Protein AF-A0AB36TL09-F1 (afdb_monomer_lite)

pLDDT: mean 82.03, std 13.9, range [38.66, 94.19]

Foldseek 3Di:
DPPPLQFFKKKWWKFLDPDDDPPTDIDIDIDTDSDQVVVQVVVCVVRVNIGTDDMGTDGD

Sequence (60 aa):
MKDKERTRLYRVWHTDKKTCSKFDTKEIEEVRASSIKEAKKIVAEMYPTHRVTSAWLIQK

Secondary structure (DSSP, 8-state):
-------EEEEEEEES-SS--TTPPEEEEEEEESSHHHHHHHHHHH-TTSEEEEEEEEE-

Structure (mmCIF, N/CA/C/O backbone):
data_AF-A0AB36TL09-F1
#
_entry.id   AF-A0AB36TL09-F1
#
loop_
_atom_site.group_PDB
_atom_site.id
_atom_site.type_symbol
_atom_site.label_atom_id
_atom_site.label_alt_id
_atom_site.label_comp_id
_atom_site.label_asym_id
_atom_site.label_entity_id
_atom_site.label_seq_id
_atom_site.pdbx_PDB_ins_code
_atom_site.Cartn_x
_atom_site.Cartn_y
_atom_site.Cartn_z
_atom_site.occupancy
_atom_site.B_iso_or_equiv
_atom_site.auth_seq_id
_atom_site.auth_comp_id
_atom_site.auth_asym_id
_atom_site.auth_atom_id
_atom_site.pdbx_PDB_model_num
ATOM 1 N N . MET A 1 1 ? -7.052 4.226 27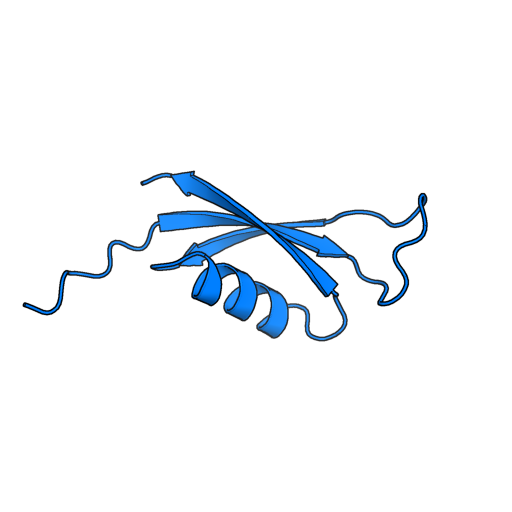.745 1.00 38.66 1 MET A N 1
ATOM 2 C CA . MET A 1 1 ? -7.829 3.148 27.101 1.00 38.66 1 MET A CA 1
ATOM 3 C C . MET A 1 1 ? -7.110 2.791 25.812 1.00 38.66 1 MET A C 1
ATOM 5 O O . MET A 1 1 ? -6.991 3.656 24.959 1.00 38.66 1 MET A O 1
ATOM 9 N N . LYS A 1 2 ? -6.511 1.597 25.712 1.00 49.25 2 LYS A N 1
ATOM 10 C CA . LYS A 1 2 ? -5.963 1.107 24.439 1.00 49.25 2 LYS A CA 1
ATOM 11 C C . LYS A 1 2 ? -7.159 0.626 23.632 1.00 49.25 2 LYS A C 1
ATOM 13 O O . LYS A 1 2 ? -7.635 -0.486 23.854 1.00 49.25 2 LYS A O 1
ATOM 18 N N . ASP A 1 3 ? -7.718 1.529 22.833 1.00 52.31 3 ASP A N 1
ATOM 19 C CA . ASP A 1 3 ? -8.742 1.210 21.846 1.00 52.31 3 ASP A CA 1
ATOM 20 C C . ASP A 1 3 ? -8.339 -0.083 21.145 1.00 52.31 3 ASP A C 1
ATOM 22 O O . ASP A 1 3 ? -7.214 -0.203 20.662 1.00 52.31 3 ASP A O 1
ATOM 26 N N . LYS A 1 4 ? -9.238 -1.072 21.151 1.00 57.91 4 LYS A N 1
ATOM 27 C CA . LYS A 1 4 ? -9.105 -2.260 20.311 1.00 57.91 4 LYS A CA 1
ATOM 28 C C . LYS A 1 4 ? -8.871 -1.734 18.901 1.00 57.91 4 LYS A C 1
ATOM 30 O O . LYS A 1 4 ? -9.815 -1.203 18.316 1.00 57.91 4 LYS A O 1
ATOM 35 N N . GLU A 1 5 ? -7.636 -1.805 18.406 1.00 62.91 5 GLU A N 1
ATOM 36 C CA . GLU A 1 5 ? -7.279 -1.376 17.057 1.00 62.91 5 GLU A CA 1
ATOM 37 C C . GLU A 1 5 ? -8.114 -2.214 16.095 1.00 62.91 5 GLU A C 1
ATOM 39 O O . GLU A 1 5 ? -7.774 -3.347 15.759 1.00 62.91 5 GLU A O 1
ATOM 44 N N . ARG A 1 6 ? -9.291 -1.690 15.736 1.00 72.94 6 ARG A N 1
ATOM 45 C CA . ARG A 1 6 ? -10.176 -2.312 14.764 1.00 72.94 6 ARG A CA 1
ATOM 46 C C . ARG A 1 6 ? -9.384 -2.333 13.478 1.00 72.94 6 ARG A C 1
ATOM 48 O O . ARG A 1 6 ? -9.135 -1.285 12.885 1.00 72.94 6 ARG A O 1
ATOM 55 N N . THR A 1 7 ? -8.936 -3.521 13.111 1.00 80.75 7 THR A N 1
ATOM 56 C CA . THR A 1 7 ? -8.208 -3.741 11.878 1.00 80.75 7 THR A CA 1
ATOM 57 C C . THR A 1 7 ? -9.189 -3.503 10.742 1.00 80.75 7 THR A C 1
ATOM 59 O O . THR A 1 7 ? -10.223 -4.161 10.644 1.00 80.75 7 THR A O 1
ATOM 62 N N . ARG A 1 8 ? -8.889 -2.503 9.926 1.00 88.69 8 ARG A N 1
ATOM 63 C CA . ARG A 1 8 ? -9.702 -2.050 8.805 1.00 88.69 8 ARG A CA 1
ATOM 64 C C . ARG A 1 8 ? -9.057 -2.483 7.501 1.00 88.69 8 ARG A C 1
ATOM 66 O O . ARG A 1 8 ? -7.841 -2.655 7.448 1.00 88.69 8 ARG A O 1
ATOM 73 N N . LEU A 1 9 ? -9.856 -2.642 6.451 1.00 91.62 9 LEU A N 1
ATOM 74 C CA . LEU A 1 9 ? -9.332 -2.992 5.133 1.00 91.62 9 LEU A CA 1
ATOM 75 C C . LEU A 1 9 ? -8.938 -1.725 4.378 1.00 91.62 9 LEU A C 1
ATOM 77 O O . LEU A 1 9 ? -9.768 -0.838 4.154 1.00 91.62 9 LEU A O 1
ATOM 81 N N . TYR A 1 10 ? -7.678 -1.655 3.972 1.00 93.12 10 TYR A N 1
ATOM 82 C CA . TYR A 1 10 ? -7.114 -0.566 3.194 1.00 93.12 10 TYR A CA 1
ATOM 83 C C . TYR A 1 10 ? -6.701 -1.056 1.813 1.00 93.12 10 TYR A C 1
ATOM 85 O O . TYR A 1 10 ? -6.043 -2.081 1.688 1.00 93.12 10 TYR A O 1
ATOM 93 N N . ARG A 1 11 ? -7.024 -0.269 0.790 1.00 94.00 11 ARG A N 1
ATOM 94 C CA . ARG A 1 11 ? -6.473 -0.398 -0.555 1.00 94.00 11 ARG A CA 1
ATOM 95 C C . ARG A 1 11 ? -5.208 0.423 -0.638 1.00 94.00 11 ARG A C 1
ATOM 97 O O . ARG A 1 11 ? -5.248 1.606 -0.309 1.00 94.00 11 ARG A O 1
ATOM 104 N N . VAL A 1 12 ? -4.116 -0.142 -1.110 1.00 93.88 12 VAL A N 1
ATOM 105 C CA . VAL A 1 12 ? -2.842 0.555 -1.248 1.00 93.88 12 VAL A CA 1
ATOM 106 C C . VAL A 1 12 ? -2.375 0.432 -2.686 1.00 93.88 12 VAL A C 1
ATOM 108 O O . VAL A 1 12 ? -2.256 -0.661 -3.220 1.00 93.88 12 VAL A O 1
ATOM 111 N N . TRP A 1 13 ? -2.100 1.571 -3.309 1.00 92.19 13 TRP A N 1
ATOM 112 C CA . TRP A 1 13 ? -1.548 1.638 -4.652 1.00 92.19 13 TRP A CA 1
ATOM 113 C C . TRP A 1 13 ? -0.033 1.692 -4.564 1.00 92.19 13 TRP A C 1
ATOM 115 O O . TRP A 1 13 ? 0.523 2.577 -3.900 1.00 92.19 13 TRP A O 1
ATOM 125 N N . HIS A 1 14 ? 0.634 0.814 -5.293 1.00 90.81 14 HIS A N 1
ATOM 126 C CA . HIS A 1 14 ? 2.084 0.798 -5.422 1.00 90.81 14 HIS A CA 1
ATOM 127 C C .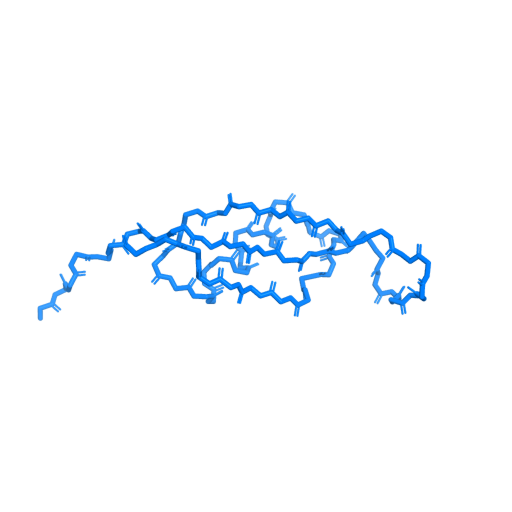 HIS A 1 14 ? 2.494 0.596 -6.880 1.00 90.81 14 HIS A C 1
ATOM 129 O O . HIS A 1 14 ? 1.665 0.367 -7.758 1.00 90.81 14 HIS A O 1
ATOM 135 N N . THR A 1 15 ? 3.776 0.781 -7.164 1.00 87.38 15 THR A N 1
ATOM 136 C CA . THR A 1 15 ? 4.328 0.605 -8.507 1.00 87.38 1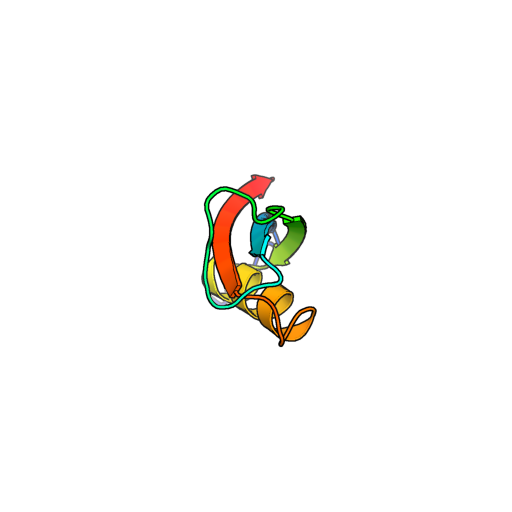5 THR A CA 1
ATOM 137 C C . THR A 1 15 ? 5.733 0.036 -8.416 1.00 87.38 15 THR A C 1
ATOM 139 O O . THR A 1 15 ? 6.485 0.424 -7.523 1.00 87.38 15 THR A O 1
ATOM 142 N N . ASP A 1 16 ? 6.074 -0.867 -9.330 1.00 78.69 16 ASP A N 1
ATOM 143 C CA . ASP A 1 16 ? 7.360 -1.569 -9.371 1.00 78.69 16 ASP A CA 1
ATOM 144 C C . ASP A 1 16 ? 8.564 -0.638 -9.599 1.00 78.69 16 ASP A C 1
A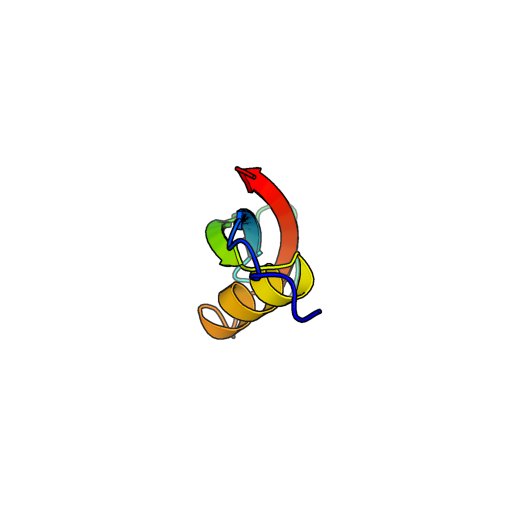TOM 146 O O . ASP A 1 16 ? 9.658 -0.875 -9.088 1.00 78.69 16 ASP A O 1
ATOM 150 N N . LYS A 1 17 ? 8.370 0.504 -10.272 1.00 71.38 17 LYS A N 1
ATOM 151 C CA . LYS A 1 17 ? 9.474 1.421 -10.589 1.00 71.38 17 LYS A CA 1
ATOM 152 C C . LYS A 1 17 ? 9.574 2.608 -9.635 1.00 71.38 17 LYS A C 1
ATOM 154 O O . LYS A 1 17 ? 8.609 3.317 -9.353 1.00 71.38 17 LYS A O 1
ATOM 159 N N . LYS A 1 18 ? 10.807 2.930 -9.219 1.00 62.69 18 LYS A N 1
ATOM 160 C CA . LYS A 1 18 ? 11.127 4.179 -8.491 1.00 62.69 18 LYS A CA 1
ATOM 161 C C . LYS A 1 18 ? 10.793 5.437 -9.309 1.00 62.69 18 LYS A C 1
ATOM 163 O O . LYS A 1 18 ? 10.384 6.455 -8.742 1.00 62.69 18 LYS A O 1
ATOM 168 N N . THR A 1 19 ? 10.952 5.360 -10.628 1.00 60.16 19 THR A N 1
ATOM 169 C CA . THR A 1 19 ? 10.616 6.403 -11.603 1.00 60.16 19 THR A CA 1
ATOM 170 C C . THR A 1 19 ? 9.226 6.141 -12.166 1.00 60.16 19 THR A C 1
ATOM 172 O O . THR A 1 19 ? 9.079 5.262 -12.999 1.00 60.16 19 THR A O 1
ATOM 175 N N . CYS A 1 20 ? 8.227 6.897 -11.708 1.00 55.69 20 CYS A N 1
ATOM 176 C CA . CYS A 1 20 ? 6.839 6.792 -12.161 1.00 55.69 20 CYS A CA 1
ATOM 177 C C . CYS A 1 20 ? 6.704 7.410 -13.565 1.00 55.69 20 CYS A C 1
ATOM 179 O O . CYS A 1 20 ? 6.488 8.614 -13.714 1.00 55.69 20 CYS A O 1
ATOM 181 N N . SER A 1 21 ? 6.909 6.600 -14.596 1.00 62.72 21 SER A N 1
ATOM 182 C CA . SER A 1 21 ? 6.556 6.905 -15.977 1.00 62.72 21 SER A CA 1
ATOM 183 C C . SER A 1 21 ? 5.042 6.786 -16.165 1.00 62.72 21 SER A C 1
ATOM 185 O O . SER A 1 21 ? 4.366 6.017 -15.483 1.00 62.72 21 SER A O 1
ATOM 187 N N . LYS A 1 22 ? 4.480 7.518 -17.136 1.00 62.53 22 LYS A N 1
ATOM 188 C CA . LYS A 1 22 ? 3.043 7.455 -17.481 1.00 62.53 22 LYS A CA 1
ATOM 189 C C . LYS A 1 22 ? 2.574 6.056 -17.922 1.00 62.53 22 LYS A C 1
ATOM 191 O O . LYS A 1 22 ? 1.372 5.835 -18.005 1.00 62.53 22 LYS A O 1
ATOM 196 N N . PHE A 1 23 ? 3.511 5.148 -18.195 1.00 61.78 23 PHE A N 1
ATOM 197 C CA . PHE A 1 23 ? 3.270 3.770 -18.624 1.00 61.78 23 PHE A CA 1
ATOM 198 C C . PHE A 1 23 ? 3.446 2.734 -17.512 1.00 61.78 23 PHE A C 1
ATOM 200 O O . PHE A 1 23 ? 3.304 1.544 -17.780 1.00 61.78 23 PHE A O 1
ATOM 207 N N . ASP A 1 24 ? 3.794 3.143 -16.290 1.00 65.44 24 ASP A N 1
ATOM 208 C CA . ASP A 1 24 ? 3.994 2.164 -15.230 1.00 65.44 24 ASP A CA 1
ATOM 209 C C . ASP A 1 24 ? 2.662 1.610 -14.734 1.00 65.44 24 ASP A C 1
ATOM 211 O O . ASP A 1 24 ? 1.730 2.343 -14.382 1.00 65.44 24 ASP A O 1
ATOM 215 N N . THR A 1 25 ? 2.601 0.282 -14.692 1.00 73.62 25 THR A N 1
ATOM 216 C CA . THR A 1 25 ? 1.484 -0.458 -14.125 1.00 73.62 25 THR A CA 1
ATOM 217 C C . THR A 1 25 ? 1.363 -0.092 -12.651 1.00 73.62 25 THR A C 1
ATOM 219 O O . THR A 1 25 ? 2.294 -0.269 -11.860 1.00 73.62 25 THR A O 1
ATOM 222 N N . LYS A 1 26 ? 0.214 0.479 -12.287 1.00 81.00 26 LYS A N 1
ATOM 223 C CA . LYS A 1 26 ? -0.149 0.699 -10.890 1.00 81.00 26 LYS A CA 1
ATOM 224 C C . LYS A 1 26 ? -0.783 -0.574 -10.376 1.00 81.00 26 LYS A C 1
ATOM 226 O O . LYS A 1 26 ? -1.829 -0.985 -10.871 1.00 81.00 26 LYS A O 1
ATOM 231 N N . GLU A 1 27 ? -0.154 -1.153 -9.376 1.00 88.19 27 GLU A N 1
ATOM 232 C CA . GLU A 1 27 ? -0.670 -2.309 -8.671 1.00 88.19 27 GLU A CA 1
ATOM 233 C C . GLU A 1 27 ? -1.446 -1.862 -7.440 1.00 88.19 27 GLU A C 1
ATOM 235 O O . GLU A 1 27 ? -1.274 -0.749 -6.922 1.00 88.19 27 GLU A O 1
ATOM 240 N N . ILE A 1 28 ? -2.364 -2.723 -7.024 1.00 91.50 28 ILE A N 1
ATOM 241 C CA . ILE A 1 28 ? -3.294 -2.465 -5.942 1.00 91.50 28 ILE A CA 1
ATOM 242 C C . ILE A 1 28 ? -3.245 -3.660 -5.006 1.00 91.50 28 ILE A C 1
ATOM 244 O O . ILE A 1 28 ? -3.571 -4.766 -5.418 1.00 91.50 28 ILE A O 1
ATOM 248 N N . GLU A 1 29 ? -2.924 -3.399 -3.746 1.00 93.19 29 GLU A N 1
ATOM 249 C CA . GLU A 1 29 ? -2.877 -4.407 -2.696 1.00 93.19 29 GLU A CA 1
ATOM 250 C C . GLU A 1 29 ? -3.884 -4.064 -1.597 1.00 93.19 29 GLU A C 1
ATOM 252 O O . GLU A 1 29 ? -4.006 -2.904 -1.187 1.00 93.19 29 GLU A O 1
ATOM 257 N N . GLU A 1 30 ? -4.618 -5.061 -1.111 1.00 94.19 30 GLU A N 1
ATOM 258 C CA . GLU A 1 30 ? -5.598 -4.879 -0.041 1.00 94.19 30 GLU A CA 1
ATOM 259 C C . GLU A 1 30 ? -5.062 -5.452 1.269 1.00 94.19 30 GLU A C 1
ATOM 261 O O . GLU A 1 30 ? -4.882 -6.656 1.420 1.00 94.19 30 GLU A O 1
ATOM 266 N N . VAL A 1 31 ? -4.814 -4.580 2.247 1.00 92.62 31 VAL A N 1
ATOM 267 C CA . VAL A 1 31 ? -4.196 -4.956 3.523 1.00 92.62 31 VAL A CA 1
ATOM 268 C C . VAL A 1 31 ? -5.072 -4.583 4.701 1.00 92.62 31 VAL A C 1
ATOM 270 O O . VAL A 1 31 ? -5.740 -3.546 4.719 1.00 92.62 31 VAL A O 1
ATOM 273 N N . ARG A 1 32 ? -5.052 -5.430 5.729 1.00 90.75 32 ARG A N 1
ATOM 274 C CA . ARG A 1 32 ? -5.688 -5.130 7.008 1.00 90.75 32 ARG A CA 1
ATOM 275 C C . ARG A 1 32 ? -4.699 -4.382 7.890 1.00 90.75 32 ARG A C 1
ATOM 277 O O . ARG A 1 32 ? -3.638 -4.909 8.198 1.00 90.75 32 ARG A O 1
ATOM 284 N N . ALA A 1 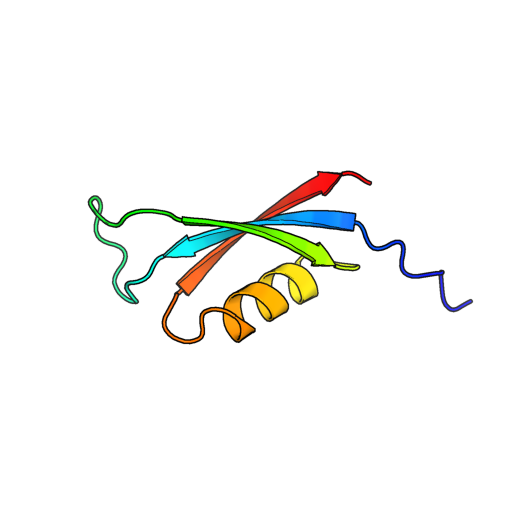33 ? -5.060 -3.174 8.298 1.00 89.81 33 ALA A N 1
ATOM 285 C CA . ALA A 1 33 ? -4.245 -2.343 9.176 1.00 89.81 33 ALA A CA 1
ATOM 286 C C . ALA A 1 33 ? -5.132 -1.548 10.137 1.00 89.81 33 ALA A C 1
ATOM 288 O O . ALA A 1 33 ? -6.324 -1.360 9.891 1.00 89.81 33 ALA A O 1
ATOM 289 N N . SER A 1 34 ? -4.572 -1.045 11.227 1.00 88.19 34 SER A N 1
ATOM 290 C CA . SER A 1 34 ? -5.252 -0.109 12.121 1.00 88.19 34 SER A CA 1
ATOM 291 C C . SER A 1 34 ? -5.240 1.324 11.582 1.00 88.19 34 SER A C 1
ATOM 293 O O . SER A 1 34 ? -6.092 2.144 11.935 1.00 88.19 34 SER A O 1
ATOM 295 N N . SER A 1 35 ? -4.291 1.639 10.692 1.00 89.19 35 SER A N 1
ATOM 296 C CA . SER A 1 35 ? -4.095 2.981 10.150 1.00 89.19 35 SER A CA 1
ATOM 297 C C . SER A 1 35 ? -3.558 2.987 8.717 1.00 89.19 35 SER A C 1
ATOM 299 O O . SER A 1 35 ? -2.951 2.030 8.243 1.00 89.19 35 SER A O 1
ATOM 301 N N . ILE A 1 36 ? -3.696 4.134 8.041 1.00 90.25 36 ILE A N 1
ATOM 302 C CA . ILE A 1 36 ? -3.120 4.362 6.703 1.00 90.25 36 ILE A CA 1
ATOM 303 C C . ILE A 1 36 ? -1.591 4.206 6.720 1.00 90.25 36 ILE A C 1
ATOM 305 O O . ILE A 1 36 ? -1.013 3.717 5.752 1.00 90.25 36 ILE A O 1
ATOM 309 N N . LYS A 1 37 ? -0.922 4.638 7.799 1.00 91.19 37 LYS A N 1
ATOM 310 C CA . LYS A 1 37 ? 0.541 4.538 7.919 1.00 91.19 37 LYS A CA 1
ATOM 311 C C . LYS A 1 37 ? 0.982 3.081 7.969 1.00 91.19 37 LYS A C 1
ATOM 313 O O . LYS A 1 37 ? 1.908 2.709 7.258 1.00 91.19 37 LYS A O 1
ATOM 318 N N . GLU A 1 38 ? 0.292 2.277 8.769 1.00 91.75 38 GLU A N 1
ATOM 319 C CA . GLU A 1 38 ? 0.562 0.849 8.876 1.00 91.75 38 GLU A CA 1
ATOM 320 C C . GLU A 1 38 ? 0.224 0.119 7.571 1.00 91.75 38 GLU A C 1
ATOM 322 O O . GLU A 1 38 ? 1.057 -0.631 7.081 1.00 91.75 38 GLU A O 1
ATOM 327 N N . ALA A 1 39 ? -0.902 0.433 6.919 1.00 92.38 39 ALA A N 1
ATOM 328 C CA . ALA A 1 39 ? -1.247 -0.137 5.612 1.00 92.38 39 ALA A CA 1
ATOM 329 C C . ALA A 1 39 ? -0.146 0.097 4.563 1.00 92.38 39 ALA A C 1
ATOM 331 O O . ALA A 1 39 ? 0.273 -0.824 3.866 1.00 92.38 39 ALA A O 1
ATOM 332 N N . LYS A 1 40 ? 0.378 1.328 4.477 1.00 92.25 40 LYS A N 1
ATOM 333 C CA . LYS A 1 40 ? 1.503 1.640 3.583 1.00 92.25 40 LYS A CA 1
ATOM 334 C C . LYS A 1 40 ? 2.775 0.888 3.971 1.00 92.25 40 LYS A C 1
ATOM 336 O O . LYS A 1 40 ? 3.514 0.488 3.080 1.00 92.25 40 LYS A O 1
ATOM 341 N N . LYS A 1 41 ? 3.033 0.716 5.271 1.00 93.94 41 LYS A N 1
ATOM 342 C CA . LYS A 1 41 ? 4.201 -0.012 5.779 1.00 93.94 41 LYS A CA 1
ATOM 343 C C . LYS A 1 41 ? 4.136 -1.489 5.395 1.00 93.94 41 LYS A C 1
ATOM 345 O O . LYS A 1 41 ? 5.096 -1.974 4.821 1.00 93.94 41 LYS A O 1
ATOM 350 N N . ILE A 1 42 ? 2.992 -2.146 5.604 1.00 93.62 42 ILE A N 1
ATOM 351 C CA . ILE A 1 42 ? 2.778 -3.557 5.243 1.00 93.62 42 ILE A CA 1
ATOM 352 C C . ILE A 1 42 ? 3.064 -3.772 3.753 1.00 93.62 42 ILE A C 1
ATOM 354 O O . ILE A 1 42 ? 3.816 -4.667 3.391 1.00 93.62 42 ILE A O 1
ATOM 358 N N . VAL A 1 43 ? 2.533 -2.911 2.880 1.00 92.44 43 VAL A N 1
ATOM 359 C CA . VAL A 1 43 ? 2.766 -3.030 1.429 1.00 92.44 43 VAL A CA 1
ATOM 360 C C . VAL A 1 43 ? 4.205 -2.705 1.041 1.00 92.44 43 VAL A C 1
ATOM 362 O O . VAL A 1 43 ? 4.755 -3.374 0.175 1.00 92.44 43 VAL A O 1
ATOM 365 N N . ALA A 1 44 ? 4.849 -1.738 1.695 1.00 91.00 44 ALA A N 1
ATOM 366 C CA . ALA A 1 44 ? 6.273 -1.480 1.486 1.00 91.00 44 ALA A CA 1
ATOM 367 C C . ALA A 1 44 ? 7.163 -2.640 1.972 1.00 91.00 44 ALA A C 1
ATOM 369 O O . ALA A 1 44 ? 8.230 -2.859 1.410 1.00 91.00 44 ALA A O 1
ATOM 370 N N . GLU A 1 45 ? 6.742 -3.382 2.999 1.00 92.62 45 GLU A N 1
ATOM 371 C CA . GLU A 1 45 ? 7.446 -4.570 3.495 1.00 92.62 45 GLU A CA 1
ATOM 372 C C . GLU A 1 45 ? 7.221 -5.790 2.589 1.00 92.62 45 GLU A C 1
ATOM 374 O O . GLU A 1 45 ? 8.158 -6.553 2.370 1.00 92.62 45 GLU A O 1
ATOM 379 N N . MET A 1 46 ? 6.022 -5.951 2.014 1.00 90.94 46 MET A N 1
ATOM 380 C CA . MET A 1 46 ? 5.738 -6.998 1.019 1.00 90.94 46 MET A CA 1
ATOM 381 C C . MET A 1 46 ? 6.438 -6.734 -0.316 1.00 90.94 46 MET A C 1
A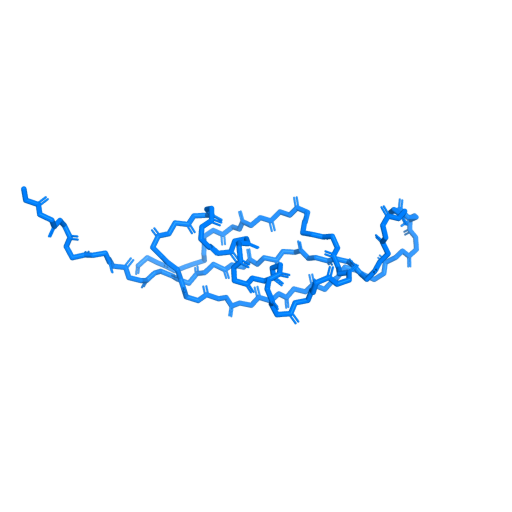TOM 383 O O . MET A 1 46 ? 6.924 -7.666 -0.952 1.00 90.94 46 MET A O 1
ATOM 387 N N . TYR A 1 47 ? 6.530 -5.464 -0.714 1.00 88.75 47 TYR A N 1
ATOM 388 C CA . TYR A 1 47 ? 7.127 -5.043 -1.974 1.00 88.75 47 TYR A CA 1
ATOM 389 C C . TYR A 1 47 ? 8.220 -3.985 -1.744 1.00 88.75 47 TYR A C 1
ATOM 391 O O . TYR A 1 47 ? 8.021 -2.803 -2.039 1.00 88.75 47 TYR A O 1
ATOM 399 N N . PRO A 1 48 ? 9.403 -4.380 -1.238 1.00 85.44 48 PRO A N 1
ATOM 400 C CA . PRO A 1 48 ? 10.476 -3.446 -0.878 1.00 85.44 48 PRO A CA 1
ATOM 401 C C . PRO A 1 48 ? 11.083 -2.712 -2.081 1.00 85.44 48 PRO A C 1
ATOM 403 O O . PRO A 1 48 ? 11.676 -1.642 -1.933 1.00 85.44 48 PRO A O 1
ATOM 406 N N . THR A 1 49 ? 10.946 -3.274 -3.282 1.00 84.88 49 THR A N 1
ATOM 407 C CA . THR A 1 49 ? 11.359 -2.645 -4.542 1.00 84.88 49 THR A CA 1
ATOM 408 C C . THR A 1 49 ? 10.322 -1.652 -5.061 1.00 84.88 49 THR A C 1
ATOM 410 O O . THR A 1 49 ? 10.676 -0.751 -5.824 1.00 84.88 49 THR A O 1
ATOM 413 N N . HIS A 1 50 ? 9.066 -1.764 -4.617 1.00 87.38 50 HIS A N 1
ATOM 414 C CA . HIS A 1 50 ? 7.961 -0.966 -5.120 1.00 87.38 50 HIS A CA 1
ATOM 415 C C . HIS A 1 50 ? 7.837 0.357 -4.360 1.00 87.38 50 HIS A C 1
ATOM 417 O O . HIS A 1 50 ? 8.065 0.471 -3.154 1.00 87.38 50 HIS A O 1
ATOM 423 N N . ARG A 1 51 ? 7.398 1.398 -5.067 1.00 85.81 51 ARG A N 1
ATOM 424 C CA . ARG A 1 51 ? 7.044 2.681 -4.466 1.00 85.81 51 ARG A CA 1
ATOM 425 C C . ARG A 1 51 ? 5.561 2.705 -4.123 1.00 85.81 51 ARG A C 1
ATOM 427 O O . ARG A 1 51 ? 4.710 2.725 -5.010 1.00 85.81 51 ARG A O 1
ATOM 434 N N . VAL A 1 52 ? 5.243 2.812 -2.836 1.00 90.25 52 VAL A N 1
ATOM 435 C CA . VAL A 1 52 ? 3.870 3.062 -2.377 1.00 90.25 52 VAL A CA 1
ATOM 436 C C . VAL A 1 52 ? 3.461 4.497 -2.722 1.00 90.25 52 VAL A C 1
ATOM 438 O O . VAL A 1 52 ? 4.136 5.460 -2.356 1.00 90.25 52 VAL A O 1
ATOM 441 N N . THR A 1 53 ? 2.340 4.656 -3.422 1.00 86.50 53 THR A N 1
ATOM 442 C CA . THR A 1 53 ? 1.863 5.956 -3.922 1.00 86.50 53 THR A CA 1
ATOM 443 C C . THR A 1 53 ? 0.698 6.503 -3.106 1.00 86.50 53 THR A C 1
ATOM 445 O O . THR A 1 53 ? 0.676 7.684 -2.765 1.00 86.50 53 THR A O 1
ATOM 448 N N . SER A 1 54 ? -0.287 5.674 -2.767 1.00 88.12 54 SER A N 1
ATOM 449 C CA . SER A 1 54 ? -1.520 6.099 -2.093 1.00 88.12 54 SER A CA 1
ATOM 450 C C . SER A 1 54 ? -2.138 4.947 -1.314 1.00 88.12 54 SER A C 1
ATOM 452 O O . SER A 1 54 ? -1.869 3.793 -1.614 1.00 88.12 54 SER A O 1
ATOM 454 N N . ALA A 1 55 ? -2.946 5.252 -0.298 1.00 92.44 55 ALA A N 1
ATOM 455 C CA . ALA A 1 55 ? -3.673 4.244 0.470 1.00 92.44 55 ALA A CA 1
ATOM 456 C C . ALA A 1 55 ? -5.032 4.792 0.919 1.00 92.44 55 ALA A C 1
ATOM 458 O O . ALA A 1 55 ? -5.098 5.928 1.389 1.00 92.44 55 ALA A O 1
ATOM 459 N N . TRP A 1 56 ? -6.101 4.024 0.715 1.00 93.44 56 TRP A N 1
ATOM 460 C CA . TRP A 1 56 ? -7.494 4.410 0.947 1.00 93.44 56 TRP A CA 1
ATOM 461 C C . TRP A 1 56 ? -8.172 3.379 1.843 1.00 93.44 56 TRP A C 1
ATOM 463 O O . TRP A 1 56 ? -7.943 2.183 1.708 1.00 93.44 56 TRP A O 1
ATOM 473 N N . LEU A 1 57 ? -9.021 3.840 2.756 1.00 91.38 57 LEU A N 1
ATOM 474 C CA . LEU A 1 57 ? -9.835 2.971 3.601 1.00 91.38 57 LEU A CA 1
ATOM 475 C C . LEU A 1 57 ? -11.034 2.463 2.796 1.00 91.38 57 LEU A C 1
ATOM 477 O O . LEU A 1 57 ? -11.830 3.279 2.336 1.00 91.38 57 LEU A O 1
ATOM 481 N N . ILE A 1 58 ? -11.175 1.146 2.658 1.00 90.44 58 ILE A N 1
ATOM 482 C CA . ILE A 1 58 ? -12.295 0.532 1.930 1.00 90.44 58 ILE A CA 1
ATOM 483 C C . ILE A 1 58 ? -13.369 0.031 2.896 1.00 90.44 58 ILE A C 1
ATOM 485 O O . ILE A 1 58 ? -14.555 0.151 2.607 1.00 90.44 58 ILE A O 1
ATOM 489 N N . GLN A 1 59 ? -12.974 -0.507 4.056 1.00 80.56 59 GLN A N 1
ATOM 490 C CA . GLN A 1 59 ? -13.915 -1.114 4.999 1.00 80.56 59 GLN A CA 1
ATOM 491 C C . GLN A 1 59 ? -13.561 -0.785 6.451 1.00 80.56 59 GLN A C 1
ATOM 493 O O . GLN A 1 59 ? -12.400 -0.895 6.852 1.00 80.56 59 GLN A O 1
ATOM 498 N N . LYS A 1 60 ? -14.575 -0.358 7.215 1.00 64.56 60 LYS A N 1
ATOM 499 C CA . LYS A 1 60 ? -14.486 0.042 8.628 1.00 64.56 60 LYS A CA 1
ATOM 500 C C . LYS A 1 60 ? -14.765 -1.094 9.600 1.00 64.56 60 LYS A C 1
ATOM 502 O O . LYS A 1 60 ? -15.600 -1.955 9.258 1.00 64.56 60 LYS A O 1
#

Organism: NCBI:txid1138384

Radius of gyration: 12.63 Å; chains: 1; bounding box: 26×14×46 Å